Protein AF-A0A561DTG9-F1 (afdb_monomer)

Mean predicted aligned error: 8.35 Å

Solvent-accessible surface area (backbone atoms only — not comparable to full-atom values): 8665 Å² total; per-residue (Å²): 144,67,60,78,79,42,73,66,41,47,53,52,50,52,53,52,51,50,53,49,50,52,52,51,52,49,53,50,46,43,61,71,62,47,48,56,56,49,50,55,50,51,52,49,54,52,51,53,53,51,50,54,51,48,52,55,50,51,53,53,49,51,54,52,50,53,49,52,53,50,49,66,67,46,54,83,77,45,56,65,70,52,45,71,69,46,47,59,68,69,58,36,61,95,69,44,72,90,55,54,58,47,64,50,80,53,60,62,43,73,64,43,79,92,38,64,57,62,56,49,36,35,32,46,47,99,84,65,49,78,41,80,56,61,61,68,53,38,87,90,38,72,68,77,85,75,70,129

Secondary structure (DSSP, 8-state):
--GGGSHHHHHHHHHHHHHHHHHHHHHHHIIIIIHHHHHHHHHHHHHHHHHHHHHHHHHHHHHHHHHHHHHHHHGGGS-HHHHHHHHHHHHHGGG-TT--EEEE-PPTTTSSTT-S---EEEEE-TTS-EEEE-GGGSTTS--GGG--

pLDDT: mean 91.48, std 8.89, range [52.16, 98.06]

Nearest PDB structures (foldseek):
  8tdi-assembly4_D  TM=4.539E-01  e=8.974E+00  Collinsella tanakaei

Sequence (148 aa):
MSALRSIQGRYTLFLVLFVLVLMVLTVVGIGQLVAPTLRHTEEQVVLNRIDEVAEDIEDELNKVQAQQRNITQTIPLLESDAIDKVLPGLVDQYGELKVFGGGIWPLPNQRTPGRNKHSTFWHRDGSGKLVVNTFWNSDPAPNYYDQS

Foldseek 3Di:
DPLVVDPVSVVVVVVVVVVVVVVVCVVCCCVPPVVVVVVVVVVVVVVVVVVVVVVVVVVVVVVVVVLVVCCVVCVLVDQLVVCLVCQLVSQCSVLPLVRQWDKDFDAQCSRPHPAGGDMWIWGQDPVSDTDTDCPRRDPPHDRPVVDD

Radius of gyration: 35.39 Å; Cα contacts (8 Å, |Δi|>4): 105; chains: 1; bounding box: 77×30×97 Å

Structure (mmCIF, N/CA/C/O backbone):
data_AF-A0A561DTG9-F1
#
_entry.id   AF-A0A561DTG9-F1
#
loop_
_atom_site.group_PDB
_atom_site.id
_atom_site.type_symbol
_atom_site.label_atom_id
_atom_site.label_alt_id
_atom_site.label_comp_id
_atom_site.label_asym_id
_atom_site.label_entity_id
_atom_site.label_seq_id
_atom_site.pdbx_PDB_ins_code
_atom_site.Cartn_x
_atom_site.Cartn_y
_atom_site.Cartn_z
_atom_site.occupancy
_atom_site.B_iso_or_equiv
_atom_site.auth_seq_id
_atom_site.auth_comp_id
_atom_site.auth_asym_id
_atom_site.auth_atom_id
_atom_site.pdbx_PDB_model_num
ATOM 1 N N . MET A 1 1 ? 55.652 11.541 -54.837 1.00 52.25 1 MET A N 1
ATOM 2 C CA . MET A 1 1 ? 54.835 12.023 -55.977 1.00 52.25 1 MET A CA 1
ATOM 3 C C . MET A 1 1 ? 55.197 11.236 -57.241 1.00 52.25 1 MET A C 1
ATOM 5 O O . MET A 1 1 ? 56.142 11.600 -57.918 1.00 52.25 1 MET A O 1
ATOM 9 N N . SER A 1 2 ? 54.520 10.120 -57.536 1.00 57.34 2 SER A N 1
ATOM 10 C CA . SER A 1 2 ? 54.719 9.367 -58.802 1.00 57.34 2 SER A CA 1
ATOM 11 C C . SER A 1 2 ? 53.498 8.511 -59.187 1.00 57.34 2 SER A C 1
ATOM 13 O O . SER A 1 2 ? 53.216 8.318 -60.364 1.00 57.34 2 SER A O 1
ATOM 15 N N . ALA A 1 3 ? 52.671 8.107 -58.214 1.00 54.59 3 ALA A N 1
ATOM 16 C CA . ALA A 1 3 ? 51.473 7.294 -58.456 1.00 54.59 3 ALA A CA 1
ATOM 17 C C . ALA A 1 3 ? 50.360 7.978 -59.291 1.00 54.59 3 ALA A C 1
ATOM 19 O O . ALA A 1 3 ? 49.519 7.292 -59.853 1.00 54.59 3 ALA A O 1
ATOM 20 N N . LEU A 1 4 ? 50.355 9.311 -59.432 1.00 55.44 4 LEU A N 1
ATOM 21 C CA . LEU A 1 4 ? 49.305 10.067 -60.149 1.00 55.44 4 LEU A CA 1
ATOM 22 C C . LEU A 1 4 ? 49.466 10.092 -61.685 1.00 55.44 4 LEU A C 1
ATOM 24 O O . LEU A 1 4 ? 48.585 10.589 -62.398 1.00 55.44 4 LEU A O 1
ATOM 28 N N . ARG A 1 5 ? 50.592 9.587 -62.209 1.00 62.03 5 ARG A N 1
ATOM 29 C CA . ARG A 1 5 ? 50.865 9.549 -63.655 1.00 62.03 5 ARG A CA 1
ATOM 30 C C . ARG A 1 5 ? 50.321 8.295 -64.345 1.00 62.03 5 ARG A C 1
ATOM 32 O O . ARG A 1 5 ? 50.094 8.355 -65.548 1.00 62.03 5 ARG A O 1
ATOM 39 N N . SER A 1 6 ? 50.068 7.201 -63.618 1.00 76.50 6 SER A N 1
ATOM 40 C CA . SER A 1 6 ? 49.481 5.985 -64.197 1.00 76.50 6 SER A CA 1
ATOM 41 C C . SER A 1 6 ? 47.952 6.012 -64.131 1.00 76.50 6 SER A C 1
ATOM 43 O O . SER A 1 6 ? 47.354 6.531 -63.186 1.00 76.50 6 SER A O 1
ATOM 45 N N . ILE A 1 7 ? 47.306 5.425 -65.140 1.00 76.06 7 ILE A N 1
ATOM 46 C CA . ILE A 1 7 ? 45.847 5.251 -65.193 1.00 76.06 7 ILE A CA 1
ATOM 47 C C . ILE A 1 7 ? 45.348 4.482 -63.957 1.00 76.06 7 ILE A C 1
ATOM 49 O O . ILE A 1 7 ? 44.342 4.860 -63.361 1.00 76.06 7 ILE A O 1
ATOM 53 N N . GLN A 1 8 ? 46.105 3.473 -63.514 1.00 77.94 8 GLN A N 1
ATOM 54 C CA . GLN A 1 8 ? 45.809 2.687 -62.316 1.00 77.94 8 GLN A CA 1
ATOM 55 C C . GLN A 1 8 ? 45.742 3.558 -61.050 1.00 77.94 8 GLN A C 1
ATOM 57 O O . GLN A 1 8 ? 44.783 3.451 -60.295 1.00 77.94 8 GLN A O 1
ATOM 62 N N . GLY A 1 9 ? 46.699 4.470 -60.838 1.00 82.31 9 GLY A N 1
ATOM 63 C CA . GLY A 1 9 ? 46.702 5.329 -59.649 1.00 82.31 9 GLY A CA 1
ATOM 64 C C . GLY A 1 9 ? 45.556 6.343 -59.612 1.00 82.31 9 GLY A C 1
ATOM 65 O O . GLY A 1 9 ? 45.055 6.661 -58.534 1.00 82.31 9 GLY A O 1
ATOM 66 N N . ARG A 1 10 ? 45.084 6.807 -60.777 1.00 81.44 10 ARG A N 1
ATOM 67 C CA . ARG A 1 10 ? 43.904 7.684 -60.874 1.00 81.44 10 ARG A CA 1
ATOM 68 C C . ARG A 1 10 ? 42.623 6.941 -60.501 1.00 81.44 10 ARG A C 1
ATOM 70 O O . ARG A 1 10 ? 41.853 7.456 -59.697 1.00 81.44 10 ARG A O 1
ATOM 77 N N . TYR A 1 11 ? 42.419 5.731 -61.025 1.00 87.44 11 TYR A N 1
ATOM 78 C CA . TYR A 1 11 ? 41.251 4.916 -60.676 1.00 87.44 11 TYR A CA 1
ATOM 79 C C . TYR A 1 11 ? 41.237 4.520 -59.197 1.00 87.44 11 TYR A C 1
ATOM 81 O O . TYR A 1 11 ? 40.195 4.638 -58.557 1.00 87.44 11 TYR A O 1
ATOM 89 N N . THR A 1 12 ? 42.382 4.135 -58.622 1.00 87.94 12 THR A N 1
ATOM 90 C CA . THR A 1 12 ? 42.472 3.839 -57.183 1.00 87.94 12 THR A CA 1
ATOM 91 C C . THR A 1 12 ? 42.144 5.066 -56.333 1.00 87.94 12 THR A C 1
ATOM 93 O O . THR A 1 12 ? 41.423 4.947 -55.347 1.00 87.94 12 THR A 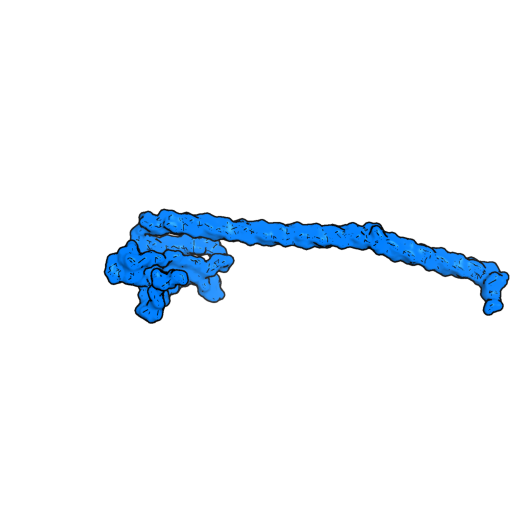O 1
ATOM 96 N N . LEU A 1 13 ? 42.613 6.258 -56.722 1.00 88.88 13 LEU A N 1
ATOM 97 C CA . LEU A 1 13 ? 42.286 7.498 -56.015 1.00 88.88 13 LEU A CA 1
ATOM 98 C C . LEU A 1 13 ? 40.784 7.811 -56.066 1.00 88.88 13 LEU A C 1
ATOM 100 O O . LEU A 1 13 ? 40.201 8.133 -55.034 1.00 88.88 13 LEU A O 1
ATOM 104 N N . PHE A 1 14 ? 40.154 7.692 -57.239 1.00 91.38 14 PHE A N 1
ATOM 105 C CA . PHE A 1 14 ? 38.709 7.892 -57.380 1.00 91.38 14 PHE A CA 1
ATOM 106 C C . PHE A 1 14 ? 37.907 6.888 -56.557 1.00 91.38 14 PHE A C 1
ATOM 108 O O . PHE A 1 14 ? 36.953 7.284 -55.895 1.00 91.38 14 PHE A O 1
ATOM 115 N N . LEU A 1 15 ? 38.310 5.615 -56.554 1.00 92.19 15 LEU A N 1
ATOM 116 C CA . LEU A 1 15 ? 37.668 4.580 -55.749 1.00 92.19 15 LEU A CA 1
ATOM 117 C C . LEU A 1 15 ? 37.745 4.916 -54.254 1.00 92.19 15 LEU A C 1
ATOM 119 O O . LEU A 1 15 ? 36.729 4.888 -53.568 1.00 92.19 15 LEU A O 1
ATOM 123 N N . VAL A 1 16 ? 38.931 5.278 -53.757 1.00 94.00 16 VAL A N 1
ATOM 124 C CA . VAL A 1 16 ? 39.125 5.652 -52.347 1.00 94.00 16 VAL A CA 1
ATOM 125 C C . VAL A 1 16 ? 38.295 6.884 -51.990 1.00 94.00 16 VAL A C 1
ATOM 127 O O . VAL A 1 16 ? 37.633 6.895 -50.956 1.00 94.00 16 VAL A O 1
ATOM 130 N N . LEU A 1 17 ? 38.280 7.902 -52.853 1.00 94.75 17 LEU A N 1
ATOM 131 C CA . LEU A 1 17 ? 37.494 9.114 -52.630 1.00 94.75 17 LEU A CA 1
ATOM 132 C C . LEU A 1 17 ? 35.990 8.819 -52.627 1.00 94.75 17 LEU A C 1
ATOM 134 O O . LEU A 1 17 ? 35.272 9.309 -51.763 1.00 94.75 17 LEU A O 1
ATOM 138 N N . PHE A 1 18 ? 35.519 7.985 -53.550 1.00 95.38 18 PHE A N 1
ATOM 139 C CA . PHE A 1 18 ? 34.124 7.563 -53.607 1.00 95.38 18 PHE A CA 1
ATOM 140 C C . PHE A 1 18 ? 33.706 6.805 -52.341 1.00 95.38 18 PHE A C 1
ATOM 142 O O . PHE A 1 18 ? 32.678 7.125 -51.746 1.00 95.38 18 PHE A O 1
ATOM 149 N N . VAL A 1 19 ? 34.530 5.859 -51.879 1.00 95.50 19 VAL A N 1
ATOM 150 C CA . VAL A 1 19 ? 34.287 5.126 -50.626 1.00 95.50 19 VAL A CA 1
ATOM 151 C C . VAL A 1 19 ? 34.267 6.076 -49.426 1.00 95.50 19 VAL A C 1
ATOM 153 O O . VAL A 1 19 ? 33.378 5.967 -48.585 1.00 95.50 19 VAL A O 1
ATOM 156 N N . LEU A 1 20 ? 35.187 7.044 -49.360 1.00 96.19 20 LEU A N 1
ATOM 157 C CA . LEU A 1 20 ? 35.199 8.056 -48.299 1.00 96.19 20 LEU A CA 1
ATOM 158 C C . LEU A 1 20 ? 33.935 8.921 -48.313 1.00 96.19 20 LEU A C 1
ATOM 160 O O . LEU A 1 20 ? 33.353 9.165 -47.259 1.00 96.19 20 LEU A O 1
ATOM 164 N N . VAL A 1 21 ? 33.477 9.350 -49.490 1.00 96.25 21 VAL A N 1
ATOM 165 C CA . VAL A 1 21 ? 32.236 10.125 -49.625 1.00 96.25 21 VAL A CA 1
ATOM 166 C C . VAL A 1 21 ? 31.034 9.307 -49.154 1.00 96.25 21 VAL A C 1
ATOM 168 O O . VAL A 1 21 ? 30.238 9.810 -48.364 1.00 96.25 21 VAL A O 1
ATOM 171 N N . LEU A 1 22 ? 30.920 8.039 -49.561 1.00 95.81 22 LEU A N 1
ATOM 172 C CA . LEU A 1 22 ? 29.850 7.157 -49.084 1.00 95.81 22 LEU A CA 1
ATOM 173 C C . LEU A 1 22 ? 29.895 6.954 -47.565 1.00 95.81 22 LEU A C 1
ATOM 175 O O . LEU A 1 22 ? 28.849 6.965 -46.913 1.00 95.81 22 LEU A O 1
ATOM 179 N N . MET A 1 23 ? 31.090 6.811 -46.990 1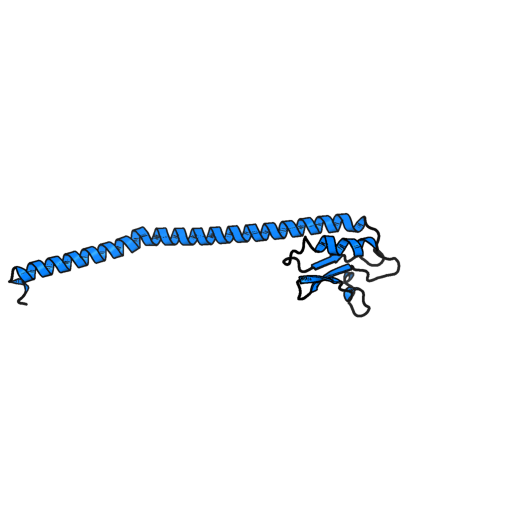.00 94.94 23 MET A N 1
ATOM 180 C CA . MET A 1 23 ? 31.269 6.682 -45.544 1.00 94.94 23 MET A CA 1
ATOM 181 C C . MET A 1 23 ? 30.762 7.929 -44.810 1.00 94.94 23 MET A C 1
ATOM 183 O O . MET A 1 23 ? 29.979 7.811 -43.869 1.00 94.94 23 MET A O 1
ATOM 187 N N . VAL A 1 24 ? 31.140 9.123 -45.277 1.00 95.69 24 VAL A N 1
ATOM 188 C CA . VAL A 1 24 ? 30.684 10.398 -44.700 1.00 95.69 24 VAL A CA 1
ATOM 189 C C . VAL A 1 24 ? 29.169 10.545 -44.824 1.00 95.69 24 VAL A C 1
ATOM 191 O O . VAL A 1 24 ? 28.510 10.861 -43.835 1.00 95.69 24 VAL A O 1
ATOM 194 N N . LEU A 1 25 ? 28.601 10.267 -46.001 1.00 94.81 25 LEU A N 1
ATOM 195 C CA . LEU A 1 25 ? 27.153 10.338 -46.220 1.00 94.81 25 LEU A CA 1
ATOM 196 C C . LEU A 1 25 ? 26.387 9.377 -45.306 1.00 94.81 25 LEU A C 1
ATOM 198 O O . LEU A 1 25 ? 25.339 9.745 -44.784 1.00 94.81 25 LEU A O 1
ATOM 202 N N . THR A 1 26 ? 26.926 8.183 -45.059 1.00 93.38 26 THR A N 1
ATOM 203 C CA . THR A 1 26 ? 26.314 7.205 -44.148 1.00 93.38 26 THR A CA 1
ATOM 204 C C . THR A 1 26 ? 26.321 7.708 -42.706 1.00 93.38 26 THR A C 1
ATOM 206 O O . THR A 1 26 ? 25.286 7.684 -42.044 1.00 93.38 26 THR A O 1
ATOM 209 N N . VAL A 1 27 ? 27.460 8.215 -42.220 1.00 92.06 27 VAL A N 1
ATOM 210 C CA . VAL A 1 27 ? 27.575 8.742 -40.849 1.00 92.06 27 VAL A CA 1
ATOM 211 C C . VAL A 1 27 ? 26.653 9.946 -40.642 1.00 92.06 27 VAL A C 1
ATOM 213 O O . VAL A 1 27 ? 25.945 10.010 -39.637 1.00 92.06 27 VAL A O 1
ATOM 216 N N . VAL A 1 28 ? 26.611 10.873 -41.604 1.00 92.31 28 VAL A N 1
ATOM 217 C CA . VAL A 1 28 ? 25.724 12.047 -41.546 1.00 92.31 28 VAL A CA 1
ATOM 218 C C . VAL A 1 28 ? 24.256 11.628 -41.626 1.00 92.31 28 VAL A C 1
ATOM 220 O O . VAL A 1 28 ? 23.449 12.113 -40.836 1.00 92.31 28 VAL A O 1
ATOM 223 N N . GLY A 1 29 ? 23.913 10.695 -42.517 1.00 90.88 29 GLY A N 1
ATOM 224 C CA . GLY A 1 29 ? 22.557 10.165 -42.650 1.00 90.88 29 GLY A CA 1
ATOM 225 C C . GLY A 1 29 ? 22.057 9.512 -41.361 1.00 90.88 29 GLY A C 1
ATOM 226 O O . GLY A 1 29 ? 20.962 9.827 -40.901 1.00 90.88 29 GLY A O 1
ATOM 227 N N . ILE A 1 30 ? 22.880 8.677 -40.716 1.00 89.06 30 ILE A N 1
ATOM 228 C CA . ILE A 1 30 ? 22.547 8.088 -39.410 1.00 89.06 30 ILE A CA 1
ATOM 229 C C . ILE A 1 30 ? 22.386 9.187 -38.354 1.00 89.06 30 ILE A C 1
ATOM 231 O O . ILE A 1 30 ? 21.387 9.204 -37.637 1.00 89.06 30 ILE A O 1
ATOM 235 N N . GLY A 1 31 ? 23.341 10.117 -38.268 1.00 86.56 31 GLY A N 1
ATOM 236 C CA . GLY A 1 31 ? 23.356 11.152 -37.234 1.00 86.56 31 GLY A CA 1
ATOM 237 C C . GLY A 1 31 ? 22.208 12.158 -37.328 1.00 86.56 31 GLY A C 1
ATOM 238 O O . GLY A 1 31 ? 21.716 12.601 -36.294 1.00 86.56 31 GLY A O 1
ATOM 239 N N . GLN A 1 32 ? 21.773 12.517 -38.540 1.00 86.12 32 GLN A N 1
ATOM 240 C CA . GLN A 1 32 ? 20.757 13.556 -38.741 1.00 86.12 32 GLN A CA 1
ATOM 241 C C . GLN A 1 32 ? 19.346 13.025 -38.989 1.00 86.12 32 GLN A C 1
ATOM 243 O O . GLN A 1 32 ? 18.395 13.736 -38.685 1.00 86.12 32 GLN A O 1
ATOM 248 N N . LEU A 1 33 ? 19.188 11.813 -39.530 1.00 82.00 33 LEU A N 1
ATOM 249 C CA . LEU A 1 33 ? 17.863 11.283 -39.874 1.00 82.00 33 LEU A CA 1
ATOM 250 C C . LEU A 1 33 ? 17.410 10.185 -38.914 1.00 82.00 33 LEU A C 1
ATOM 252 O O . LEU A 1 33 ? 16.253 10.169 -38.516 1.00 82.00 33 LEU A O 1
ATOM 256 N N . VAL A 1 34 ? 18.308 9.274 -38.529 1.00 84.25 34 VAL A N 1
ATOM 257 C CA . VAL A 1 34 ? 17.936 8.074 -37.759 1.00 84.25 34 VAL A CA 1
ATOM 258 C C . VAL A 1 34 ? 18.062 8.307 -36.252 1.00 84.25 34 VAL A C 1
ATOM 260 O O . VAL A 1 34 ? 17.135 8.029 -35.495 1.00 84.25 34 VAL A O 1
ATOM 263 N N . ALA A 1 35 ? 19.194 8.860 -35.809 1.00 82.31 35 ALA A N 1
ATOM 264 C CA . ALA A 1 35 ? 19.471 9.116 -34.400 1.00 82.31 35 ALA A CA 1
ATOM 265 C C . ALA A 1 35 ? 18.429 10.007 -33.686 1.00 82.31 35 ALA A C 1
ATOM 267 O O . ALA A 1 35 ? 18.058 9.654 -32.566 1.00 82.31 35 ALA A O 1
ATOM 268 N N . PRO A 1 36 ? 17.927 11.124 -34.258 1.00 81.75 36 PRO A N 1
ATOM 269 C CA . PRO A 1 36 ? 16.932 11.941 -33.559 1.00 81.75 36 PRO A CA 1
ATOM 270 C C . PRO A 1 36 ? 15.588 11.222 -33.393 1.00 81.75 36 PRO A C 1
ATOM 272 O O . PRO A 1 36 ? 14.998 11.284 -32.318 1.00 81.75 36 PRO A O 1
ATOM 275 N N . THR A 1 37 ? 15.123 10.486 -34.408 1.00 78.62 37 THR A N 1
ATOM 276 C CA . THR A 1 37 ? 13.874 9.712 -34.320 1.00 78.62 37 THR A CA 1
ATOM 277 C C . THR A 1 37 ? 13.971 8.606 -33.274 1.00 78.62 37 THR A C 1
ATOM 279 O O . THR A 1 37 ? 13.027 8.406 -32.510 1.00 78.62 37 THR A O 1
ATOM 282 N N . LEU A 1 38 ? 15.118 7.924 -33.198 1.00 82.69 38 LEU A N 1
ATOM 283 C CA . LEU A 1 38 ? 15.357 6.906 -32.175 1.00 82.69 38 LEU A CA 1
ATOM 284 C C . LEU A 1 38 ? 15.318 7.505 -30.768 1.00 82.69 38 LEU A C 1
ATOM 286 O O . LEU A 1 38 ? 14.597 6.981 -29.928 1.00 82.69 38 LEU A O 1
ATOM 290 N N . ARG A 1 39 ? 15.992 8.637 -30.527 1.00 80.81 39 ARG A N 1
ATOM 291 C CA . ARG A 1 39 ? 15.979 9.288 -29.205 1.00 80.81 39 ARG A CA 1
ATOM 292 C C . ARG A 1 39 ? 14.587 9.727 -28.766 1.00 80.81 39 ARG A C 1
ATOM 294 O O . ARG A 1 39 ? 14.202 9.452 -27.639 1.00 80.81 39 ARG A O 1
ATOM 301 N N . HIS A 1 40 ? 13.809 10.341 -29.656 1.00 80.50 40 HIS A N 1
ATOM 302 C CA . HIS A 1 40 ? 12.432 10.717 -29.327 1.00 80.50 40 HIS A CA 1
ATOM 303 C C . HIS A 1 40 ? 11.542 9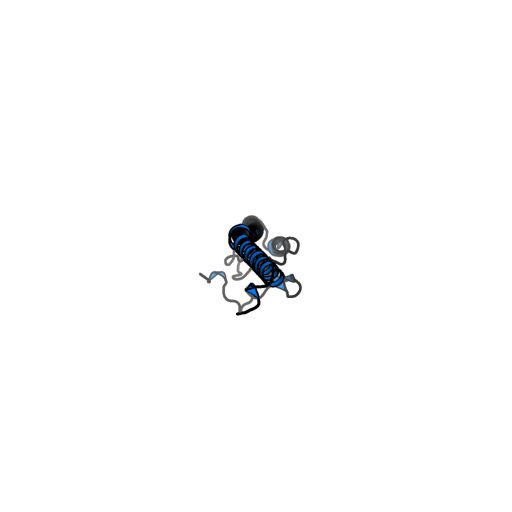.504 -29.051 1.00 80.50 40 HIS A C 1
ATOM 305 O O . HIS A 1 40 ? 10.700 9.548 -28.159 1.00 80.50 40 HIS A O 1
ATOM 311 N N . THR A 1 41 ? 11.741 8.411 -29.789 1.00 84.00 41 THR A N 1
ATOM 312 C CA . THR A 1 41 ? 11.006 7.165 -29.541 1.00 84.00 41 THR A CA 1
ATOM 313 C C . THR A 1 41 ? 11.395 6.570 -28.187 1.00 84.00 41 THR A C 1
ATOM 315 O O . THR A 1 41 ? 10.522 6.156 -27.432 1.00 84.00 41 THR A O 1
ATOM 318 N N . GLU A 1 42 ? 12.686 6.561 -27.844 1.00 83.31 42 GLU A N 1
ATOM 319 C CA . GLU A 1 42 ? 13.179 6.102 -26.540 1.00 83.31 42 GLU A CA 1
ATOM 320 C C . GLU A 1 42 ? 12.610 6.938 -25.385 1.00 83.31 42 GLU A C 1
ATOM 322 O O . GLU A 1 42 ? 12.103 6.368 -24.421 1.00 83.31 42 GLU A O 1
ATOM 327 N N . GLU A 1 43 ? 12.621 8.269 -25.498 1.00 89.31 43 GLU A N 1
ATOM 328 C CA . GLU A 1 43 ? 12.022 9.178 -24.509 1.00 89.31 43 GLU A CA 1
ATOM 329 C C . GLU A 1 43 ? 10.530 8.891 -24.308 1.00 89.31 43 GLU A C 1
ATOM 331 O O . GLU A 1 43 ? 10.079 8.737 -23.175 1.00 89.31 43 GLU A O 1
ATOM 336 N N . GLN A 1 44 ? 9.766 8.757 -25.396 1.00 90.75 44 GLN A N 1
ATOM 337 C CA . GLN A 1 44 ? 8.337 8.442 -25.323 1.00 90.75 44 GLN A CA 1
ATOM 338 C C . GLN A 1 44 ? 8.075 7.076 -24.690 1.00 90.75 44 GLN A C 1
ATOM 340 O O . GLN A 1 44 ? 7.168 6.944 -23.875 1.00 90.75 44 GLN A O 1
ATOM 345 N N . VAL A 1 45 ? 8.873 6.060 -25.022 1.00 93.12 45 VAL A N 1
ATOM 346 C CA . VAL A 1 45 ? 8.752 4.733 -24.404 1.00 93.12 45 VAL A CA 1
ATOM 347 C C . VAL A 1 45 ? 9.016 4.806 -22.901 1.00 93.12 45 VAL A C 1
ATOM 349 O O . VAL A 1 45 ? 8.320 4.142 -22.136 1.00 93.12 45 VAL A O 1
ATOM 352 N N . VAL A 1 46 ? 9.996 5.600 -22.465 1.00 93.19 46 VAL A N 1
ATOM 353 C CA . VAL A 1 46 ? 10.268 5.800 -21.035 1.00 93.19 46 VAL A CA 1
ATOM 354 C C . VAL A 1 46 ? 9.106 6.517 -20.351 1.00 93.19 46 VAL A C 1
ATOM 356 O O . VAL A 1 46 ? 8.668 6.055 -19.302 1.00 93.19 46 VAL A O 1
ATOM 359 N N . LEU A 1 47 ? 8.580 7.593 -20.942 1.00 94.19 47 LEU A N 1
ATOM 360 C CA . LEU A 1 47 ? 7.439 8.327 -20.384 1.00 94.19 47 LEU A CA 1
ATOM 361 C C . LEU A 1 47 ? 6.195 7.441 -20.271 1.00 94.19 47 LEU A C 1
ATOM 363 O O . LEU A 1 47 ? 5.620 7.347 -19.194 1.00 94.19 47 LEU A O 1
ATOM 367 N N . ASN A 1 48 ? 5.859 6.693 -21.322 1.00 94.69 48 ASN A N 1
ATOM 368 C CA . ASN A 1 48 ? 4.718 5.778 -21.299 1.00 94.69 48 ASN A CA 1
ATOM 369 C C . ASN A 1 48 ? 4.861 4.699 -20.213 1.00 94.69 48 ASN A C 1
ATOM 371 O O . ASN A 1 48 ? 3.881 4.341 -19.572 1.00 94.69 48 ASN A O 1
ATOM 375 N N . ARG A 1 49 ? 6.079 4.186 -19.980 1.00 94.00 49 ARG A N 1
ATOM 376 C CA . ARG A 1 49 ? 6.334 3.233 -18.885 1.00 94.00 49 ARG A CA 1
ATOM 377 C C . ARG A 1 49 ? 6.176 3.870 -17.507 1.00 94.00 49 ARG A C 1
ATOM 379 O O . ARG A 1 49 ? 5.785 3.182 -16.574 1.00 94.00 49 ARG A O 1
ATOM 386 N N . ILE A 1 50 ? 6.534 5.145 -17.357 1.00 95.44 50 ILE A N 1
ATOM 387 C CA . ILE A 1 50 ? 6.321 5.875 -16.102 1.00 95.44 50 ILE A CA 1
ATOM 388 C C . ILE A 1 50 ? 4.822 6.036 -15.851 1.00 95.44 50 ILE A C 1
ATOM 390 O O . ILE A 1 50 ? 4.383 5.780 -14.733 1.00 95.44 50 ILE A O 1
ATOM 394 N N . ASP A 1 51 ? 4.059 6.402 -16.879 1.00 96.06 51 ASP A N 1
ATOM 395 C CA . ASP A 1 51 ? 2.608 6.567 -16.777 1.00 96.06 51 ASP A CA 1
ATOM 396 C C . ASP A 1 51 ? 1.915 5.240 -16.428 1.00 96.06 51 ASP A C 1
ATOM 398 O O . ASP A 1 51 ? 1.095 5.210 -15.518 1.00 96.06 51 ASP A O 1
ATOM 402 N N . GLU A 1 52 ? 2.316 4.131 -17.058 1.00 96.75 52 GLU A N 1
ATOM 403 C CA . GLU A 1 52 ? 1.816 2.781 -16.743 1.00 96.75 52 GLU A CA 1
ATOM 404 C C . GLU A 1 52 ? 2.075 2.404 -15.274 1.00 96.75 52 GLU A C 1
ATOM 406 O O . GLU A 1 52 ? 1.177 1.956 -14.565 1.00 96.75 52 GLU A O 1
ATOM 411 N N . VAL A 1 53 ? 3.290 2.647 -14.770 1.00 96.06 53 VAL A N 1
ATOM 412 C CA . VAL A 1 53 ? 3.624 2.379 -13.361 1.00 96.06 53 VAL A CA 1
ATOM 413 C C . VAL A 1 53 ? 2.845 3.292 -12.411 1.00 96.06 53 VAL A C 1
ATOM 415 O O . VAL A 1 53 ? 2.476 2.866 -11.316 1.00 96.06 53 VAL A O 1
ATOM 418 N N . ALA A 1 54 ? 2.616 4.550 -12.790 1.00 96.69 54 ALA A N 1
ATOM 419 C CA . ALA A 1 54 ? 1.828 5.476 -11.988 1.00 96.69 54 ALA A CA 1
ATOM 420 C C . ALA A 1 54 ? 0.364 5.024 -11.898 1.00 96.69 54 ALA A C 1
ATOM 422 O O . ALA A 1 54 ? -0.180 4.986 -10.795 1.00 96.69 54 ALA A O 1
ATOM 423 N N . GLU A 1 55 ? -0.231 4.618 -13.022 1.00 98.06 55 GLU A N 1
ATOM 424 C CA . GLU A 1 55 ? -1.592 4.076 -13.087 1.00 98.06 55 GLU A CA 1
ATOM 425 C C . GLU A 1 55 ? -1.731 2.823 -12.211 1.00 98.06 55 GLU A C 1
ATOM 427 O O . GLU A 1 55 ? -2.627 2.756 -11.368 1.00 98.06 55 GLU A O 1
ATOM 432 N N . ASP A 1 56 ? -0.778 1.890 -12.296 1.00 96.75 56 ASP A N 1
ATOM 433 C CA . ASP A 1 56 ? -0.748 0.696 -11.444 1.00 96.75 56 ASP A CA 1
ATOM 434 C C . ASP A 1 56 ? -0.704 1.051 -9.946 1.00 96.75 56 ASP A C 1
ATOM 436 O O . ASP A 1 56 ? -1.413 0.457 -9.128 1.00 96.75 56 ASP A O 1
ATOM 440 N N . ILE A 1 57 ? 0.126 2.025 -9.553 1.00 96.38 57 ILE A N 1
ATOM 441 C CA . ILE A 1 57 ? 0.219 2.473 -8.155 1.00 96.38 57 ILE A CA 1
ATOM 442 C C . ILE A 1 57 ? -1.094 3.119 -7.704 1.00 96.38 57 ILE A C 1
ATOM 444 O O . ILE A 1 57 ? -1.566 2.832 -6.599 1.00 96.38 57 ILE A O 1
ATOM 448 N N . GLU A 1 58 ? -1.682 3.988 -8.525 1.00 97.62 58 GLU A N 1
ATOM 449 C CA . GLU A 1 58 ? -2.954 4.645 -8.218 1.00 97.62 58 GLU A CA 1
ATOM 450 C C . GLU A 1 58 ? -4.081 3.627 -8.042 1.00 97.62 58 GLU A C 1
ATOM 452 O O . GLU A 1 58 ? -4.840 3.712 -7.072 1.00 97.62 58 GLU A O 1
ATOM 457 N N . ASP A 1 59 ? -4.151 2.616 -8.903 1.00 96.56 59 ASP A N 1
ATOM 458 C CA . ASP A 1 59 ? -5.133 1.540 -8.804 1.00 96.56 59 ASP A CA 1
ATOM 459 C C . ASP A 1 59 ? -4.987 0.732 -7.513 1.00 96.56 59 ASP A C 1
ATOM 461 O O . ASP A 1 59 ? -5.979 0.442 -6.833 1.00 96.56 59 ASP A O 1
ATOM 465 N N . GLU A 1 60 ? -3.760 0.395 -7.120 1.00 95.12 60 GLU A N 1
ATOM 466 C CA . GLU A 1 60 ? -3.500 -0.282 -5.848 1.00 95.12 60 GLU A CA 1
ATOM 467 C C . GLU A 1 60 ? -3.888 0.583 -4.641 1.00 95.12 60 GLU A C 1
ATOM 469 O O . GLU A 1 60 ? -4.539 0.102 -3.705 1.00 95.12 60 GLU A O 1
ATOM 474 N N . LEU A 1 61 ? -3.576 1.880 -4.674 1.00 96.06 61 LEU A N 1
ATOM 475 C CA . LEU A 1 61 ? -3.980 2.821 -3.627 1.00 96.06 61 LEU A CA 1
ATOM 476 C C . LEU A 1 61 ? -5.502 2.979 -3.555 1.00 96.06 61 LEU A C 1
ATOM 478 O O . LEU A 1 61 ? -6.062 3.006 -2.455 1.00 96.06 61 LEU A O 1
ATOM 482 N N . ASN A 1 62 ? -6.186 3.026 -4.697 1.00 96.81 62 ASN A N 1
ATOM 483 C CA . ASN A 1 62 ? -7.642 3.120 -4.773 1.00 96.81 62 ASN A CA 1
ATOM 484 C C . ASN A 1 62 ? -8.319 1.885 -4.160 1.00 96.81 62 ASN A C 1
ATOM 486 O O . ASN A 1 62 ? -9.279 2.029 -3.391 1.00 96.81 62 ASN A O 1
ATOM 490 N N . LYS A 1 63 ? -7.795 0.678 -4.416 1.00 94.12 63 LYS A N 1
ATOM 491 C CA . LYS A 1 63 ? -8.274 -0.568 -3.785 1.00 94.12 63 LYS A CA 1
ATOM 492 C C . LYS A 1 63 ? -8.131 -0.512 -2.262 1.00 94.12 63 LYS A C 1
ATOM 494 O O . LYS A 1 63 ? -9.102 -0.765 -1.542 1.00 94.12 63 LYS A O 1
ATOM 499 N N . VAL A 1 64 ? -6.957 -0.115 -1.761 1.00 94.81 64 VAL A N 1
ATOM 500 C CA . VAL A 1 64 ? -6.710 0.046 -0.317 1.00 94.81 64 VAL A CA 1
ATOM 501 C C . VAL A 1 64 ? -7.630 1.114 0.281 1.00 94.81 64 VAL A C 1
ATOM 503 O O . VAL A 1 64 ? -8.244 0.886 1.323 1.00 94.81 64 VAL A O 1
ATOM 506 N N . GLN A 1 65 ? -7.809 2.258 -0.380 1.00 95.81 65 GLN A N 1
ATOM 507 C CA . GLN A 1 65 ? -8.688 3.323 0.105 1.00 95.81 65 GLN A CA 1
ATOM 508 C C . GLN A 1 65 ? -10.151 2.866 0.193 1.00 95.81 65 GLN A C 1
ATOM 510 O O . GLN A 1 65 ? -10.822 3.137 1.194 1.00 95.81 65 GLN A O 1
ATOM 515 N N . ALA A 1 66 ? -10.653 2.162 -0.823 1.00 95.75 66 ALA A N 1
ATOM 516 C CA . ALA A 1 66 ? -12.007 1.613 -0.824 1.00 95.75 66 ALA A CA 1
ATOM 517 C C . ALA A 1 66 ? -12.209 0.607 0.320 1.00 95.75 66 ALA A C 1
ATOM 519 O O . ALA A 1 66 ? -13.209 0.675 1.041 1.00 95.75 66 ALA A O 1
ATOM 520 N N . GLN A 1 67 ? -11.229 -0.270 0.547 1.00 94.56 67 GLN A N 1
ATOM 521 C CA . GLN A 1 67 ? -11.228 -1.190 1.681 1.00 94.56 67 GLN A CA 1
ATOM 522 C C . GLN A 1 67 ? -11.281 -0.434 3.019 1.00 94.56 67 GLN A C 1
ATOM 524 O O . GLN A 1 67 ? -12.130 -0.742 3.856 1.00 94.56 67 GLN A O 1
ATOM 529 N N . GLN A 1 68 ? -10.433 0.581 3.220 1.00 95.12 68 GLN A N 1
ATOM 530 C CA . GLN A 1 68 ? -10.415 1.373 4.457 1.00 95.12 68 GLN A CA 1
ATOM 531 C C . GLN A 1 68 ? -11.743 2.099 4.705 1.00 95.12 68 GLN A C 1
ATOM 533 O O . GLN A 1 68 ? -12.231 2.120 5.838 1.00 95.12 68 GLN A O 1
ATOM 538 N N . ARG A 1 69 ? -12.371 2.649 3.657 1.00 96.69 69 ARG A N 1
ATOM 539 C CA . ARG A 1 69 ? -13.713 3.250 3.754 1.00 96.69 69 ARG A CA 1
ATOM 540 C C . ARG A 1 69 ? -14.750 2.226 4.215 1.00 96.69 69 ARG A C 1
ATOM 542 O O . ARG A 1 69 ? -15.513 2.516 5.134 1.00 96.69 69 ARG A O 1
ATOM 549 N N . ASN A 1 70 ? -14.737 1.024 3.637 1.00 94.81 70 ASN A N 1
ATOM 550 C CA . ASN A 1 70 ? -15.654 -0.050 4.021 1.00 94.81 70 ASN A CA 1
ATOM 551 C C . ASN A 1 70 ? -15.436 -0.513 5.466 1.00 94.81 70 ASN A C 1
ATOM 553 O O . ASN A 1 70 ? -16.407 -0.638 6.212 1.00 94.81 70 ASN A O 1
ATOM 557 N N . ILE A 1 71 ? -14.182 -0.716 5.888 1.00 95.69 71 ILE A N 1
ATOM 558 C CA . ILE A 1 71 ? -13.842 -1.057 7.279 1.00 95.69 71 ILE A CA 1
ATOM 559 C C . ILE A 1 71 ? -14.356 0.039 8.220 1.00 95.69 71 ILE A C 1
ATOM 561 O O . ILE A 1 71 ? -15.081 -0.255 9.166 1.00 95.69 71 ILE A O 1
ATOM 565 N N . THR A 1 72 ? -14.056 1.306 7.929 1.00 95.62 72 THR A N 1
ATOM 566 C CA . THR A 1 72 ? -14.451 2.450 8.767 1.00 95.62 72 THR A CA 1
ATOM 567 C C . THR A 1 72 ? -15.968 2.558 8.939 1.00 95.62 72 THR A C 1
ATOM 569 O O . THR A 1 72 ? -16.435 2.868 10.030 1.00 95.62 72 THR A O 1
ATOM 572 N N . GLN A 1 73 ? -16.743 2.287 7.885 1.00 96.19 73 GLN A N 1
ATOM 573 C CA . GLN A 1 73 ? -18.209 2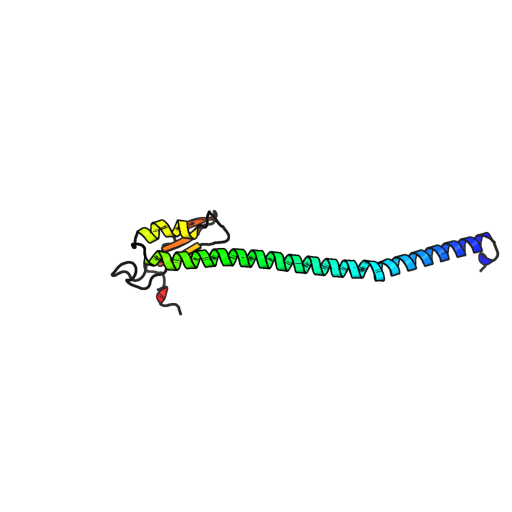.321 7.940 1.00 96.19 73 GLN A CA 1
ATOM 574 C C . GLN A 1 73 ? -18.818 1.084 8.610 1.00 96.19 73 GLN A C 1
ATOM 576 O O . GLN A 1 73 ? -19.836 1.191 9.286 1.00 96.19 73 GLN A O 1
ATOM 581 N N . THR A 1 74 ? -18.208 -0.090 8.437 1.00 95.19 74 THR A N 1
ATOM 582 C CA . THR A 1 74 ? -18.797 -1.358 8.894 1.00 95.19 74 THR A CA 1
ATOM 583 C C . THR A 1 74 ? -18.468 -1.660 10.351 1.00 95.19 74 THR A C 1
ATOM 585 O O . THR A 1 74 ? -19.323 -2.155 11.076 1.00 95.19 74 THR A O 1
ATOM 588 N N . ILE A 1 75 ? -17.246 -1.363 10.804 1.00 95.44 75 ILE A N 1
ATOM 589 C CA . ILE A 1 75 ? -16.779 -1.726 12.152 1.00 95.44 75 ILE A CA 1
ATOM 590 C C . ILE A 1 75 ? -17.675 -1.171 13.274 1.00 95.44 75 ILE A C 1
ATOM 592 O O . ILE A 1 75 ? -17.985 -1.942 14.180 1.00 95.44 75 ILE A O 1
ATOM 596 N N . PRO A 1 76 ? -18.149 0.092 13.236 1.00 93.88 76 PRO A N 1
ATOM 597 C CA . PRO A 1 76 ? -19.051 0.617 14.265 1.00 93.88 76 PRO A CA 1
ATOM 598 C C . PRO A 1 76 ? -20.411 -0.092 14.353 1.00 93.88 76 PRO A C 1
ATOM 600 O O . PRO A 1 76 ? -21.116 0.084 15.341 1.00 93.88 76 PRO A O 1
ATOM 603 N N . LEU A 1 77 ? -20.798 -0.860 13.326 1.00 95.56 77 LEU A N 1
ATOM 604 C CA . LEU A 1 77 ? -22.059 -1.610 13.282 1.00 95.56 77 LEU A CA 1
ATOM 605 C C . LEU A 1 77 ? -21.938 -3.014 13.892 1.00 95.56 77 LEU A C 1
ATOM 607 O O . LEU A 1 77 ? -22.934 -3.729 13.981 1.00 95.56 77 LEU A O 1
ATOM 611 N N . LEU A 1 78 ? -20.723 -3.438 14.247 1.00 95.56 78 LEU A N 1
ATOM 612 C CA . LEU A 1 78 ? -20.448 -4.768 14.769 1.00 95.56 78 LEU A CA 1
ATOM 613 C C . LEU A 1 78 ? -20.371 -4.760 16.294 1.00 95.56 78 LEU A C 1
ATOM 615 O O . LEU A 1 78 ? -19.843 -3.834 16.909 1.00 95.56 78 LEU A O 1
ATOM 619 N N . GLU A 1 79 ? -20.803 -5.868 16.890 1.00 95.44 79 GLU A N 1
ATOM 620 C CA . GLU A 1 79 ? -20.502 -6.167 18.285 1.00 95.44 79 GLU A CA 1
ATOM 621 C C . GLU A 1 79 ? -18.990 -6.329 18.502 1.00 95.44 79 GLU A C 1
ATOM 623 O O . GLU A 1 79 ? -18.233 -6.729 17.611 1.00 95.44 79 GLU A O 1
ATOM 628 N N . SER A 1 80 ? -18.547 -6.042 19.725 1.00 94.38 80 SER A N 1
ATOM 629 C CA . SER A 1 80 ? -17.126 -5.953 20.086 1.00 94.38 80 SER A CA 1
ATOM 630 C C . SER A 1 80 ? -16.302 -7.208 19.756 1.00 94.38 80 SER A C 1
ATOM 632 O O . SER A 1 80 ? -15.143 -7.098 19.340 1.00 94.38 80 SER A O 1
ATOM 634 N N . ASP A 1 81 ? -16.891 -8.398 19.914 1.00 94.69 81 ASP A N 1
ATOM 635 C CA . ASP A 1 81 ? -16.260 -9.690 19.619 1.00 94.69 81 ASP A CA 1
ATOM 636 C C . ASP A 1 81 ? -16.311 -10.044 18.122 1.00 94.69 81 ASP A C 1
ATOM 638 O O . ASP A 1 81 ? -15.431 -10.739 17.608 1.00 94.69 81 ASP A O 1
ATOM 642 N N . ALA A 1 82 ? -17.328 -9.562 17.401 1.00 96.88 82 ALA A N 1
ATOM 643 C CA . ALA A 1 82 ? -17.456 -9.751 15.961 1.00 96.88 82 ALA A CA 1
ATOM 644 C C . ALA A 1 82 ? -16.347 -9.013 15.199 1.00 96.88 82 ALA A C 1
ATOM 646 O O . ALA A 1 82 ? -15.861 -9.518 14.185 1.00 96.88 82 ALA A O 1
ATOM 647 N N . ILE A 1 83 ? -15.882 -7.879 15.727 1.00 96.69 83 ILE A N 1
ATOM 648 C CA . ILE A 1 83 ? -14.733 -7.140 15.192 1.00 96.69 83 ILE A CA 1
ATOM 649 C C . ILE A 1 83 ? -13.495 -8.044 15.076 1.00 96.69 83 ILE A C 1
ATOM 651 O O . ILE A 1 83 ? -12.872 -8.082 14.017 1.00 96.69 83 ILE A O 1
ATOM 655 N N . ASP A 1 84 ? -13.156 -8.815 16.116 1.00 95.75 84 ASP A N 1
ATOM 656 C CA . ASP A 1 84 ? -11.968 -9.687 16.101 1.00 95.75 84 ASP A CA 1
ATOM 657 C C . ASP A 1 84 ? -12.066 -10.812 15.070 1.00 95.75 84 ASP A C 1
ATOM 659 O O . ASP A 1 84 ? -11.054 -11.235 14.511 1.00 95.75 84 ASP A O 1
ATOM 663 N N . LYS A 1 85 ? -13.288 -11.288 14.816 1.00 95.38 85 LYS A N 1
ATOM 664 C CA . LYS A 1 85 ? -13.566 -12.371 13.867 1.00 95.38 85 LYS A CA 1
ATOM 665 C C . LYS A 1 85 ? -13.494 -11.886 12.421 1.00 95.38 85 LYS A C 1
ATOM 667 O O . LYS A 1 85 ? -12.980 -12.593 11.561 1.00 95.38 85 LYS A O 1
ATOM 672 N N . VAL A 1 86 ? -14.028 -10.696 12.154 1.00 95.25 86 VAL A N 1
ATOM 673 C CA . VAL A 1 86 ? -14.236 -10.190 10.790 1.00 95.25 86 VAL A CA 1
ATOM 674 C C . VAL A 1 86 ? -13.035 -9.392 10.285 1.00 95.25 86 VAL A C 1
ATOM 676 O O . VAL A 1 86 ? -12.677 -9.507 9.112 1.00 95.25 86 VAL A O 1
ATOM 679 N N . LEU A 1 87 ? -12.370 -8.623 11.155 1.00 96.19 87 LEU A N 1
ATOM 680 C CA . LEU A 1 87 ? -11.259 -7.757 10.760 1.00 96.19 87 LEU A CA 1
ATOM 681 C C . LEU A 1 87 ? -10.122 -8.460 9.993 1.00 96.19 87 LEU A C 1
ATOM 683 O O . LEU A 1 87 ? -9.698 -7.882 8.993 1.00 96.19 87 LEU A O 1
ATOM 687 N N . PRO A 1 88 ? -9.626 -9.663 10.361 1.00 95.56 88 PRO A N 1
ATOM 688 C CA . PRO A 1 88 ? -8.563 -10.302 9.581 1.00 95.56 88 PRO A CA 1
ATOM 689 C C . PRO A 1 88 ? -8.994 -10.574 8.137 1.00 95.56 88 PRO A C 1
ATOM 691 O O . PRO A 1 88 ? -8.229 -10.303 7.220 1.00 95.56 88 PRO A O 1
ATOM 694 N N . GLY A 1 89 ? -10.233 -11.028 7.921 1.00 94.50 89 GLY A N 1
ATOM 695 C CA . GLY A 1 89 ? -10.767 -11.251 6.575 1.00 94.50 89 GLY A CA 1
ATOM 696 C C . GLY A 1 89 ? -10.952 -9.952 5.791 1.00 94.50 89 GLY A C 1
ATOM 697 O O . GLY A 1 89 ? -10.674 -9.913 4.595 1.00 94.50 89 GLY A O 1
ATOM 698 N N . LEU A 1 90 ? -11.361 -8.872 6.468 1.00 94.62 90 LEU A N 1
ATOM 699 C CA . LEU A 1 90 ? -11.439 -7.555 5.840 1.00 94.62 90 LEU A CA 1
ATOM 700 C C . LEU A 1 90 ? -10.062 -7.048 5.426 1.00 94.62 90 LEU A C 1
ATOM 702 O O . LEU A 1 90 ? -9.976 -6.483 4.347 1.00 94.62 90 LEU A O 1
ATOM 706 N N . VAL A 1 91 ? -9.022 -7.248 6.243 1.00 95.62 91 VAL A N 1
ATOM 707 C CA . VAL A 1 91 ? -7.643 -6.787 5.993 1.00 95.62 91 VAL A CA 1
ATOM 708 C C . VAL A 1 91 ? -6.931 -7.617 4.922 1.00 95.62 91 VAL A C 1
ATOM 710 O O . VAL A 1 91 ? -6.177 -7.044 4.142 1.00 95.62 91 VAL A O 1
ATOM 713 N N . ASP A 1 92 ? -7.172 -8.931 4.858 1.00 94.62 92 ASP A N 1
ATOM 714 C CA . ASP A 1 92 ? -6.374 -9.865 4.048 1.00 94.62 92 ASP A CA 1
ATOM 715 C C . ASP A 1 92 ? -6.402 -9.592 2.539 1.00 94.62 92 ASP A C 1
ATOM 717 O O . ASP A 1 92 ? -5.452 -9.963 1.857 1.00 94.62 92 ASP A O 1
ATOM 721 N N . GLN A 1 93 ? -7.463 -8.963 2.014 1.00 89.44 93 GLN A N 1
ATOM 722 C CA . GLN A 1 93 ? -7.658 -8.701 0.578 1.00 89.44 93 GLN A CA 1
ATOM 723 C C . GLN A 1 93 ? -7.284 -9.905 -0.309 1.00 89.44 93 GLN A C 1
ATOM 725 O O . GLN A 1 93 ? -6.470 -9.791 -1.220 1.00 89.44 93 GLN A O 1
ATOM 730 N N . TYR A 1 94 ? -7.848 -11.083 -0.029 1.00 91.56 94 TYR A N 1
ATOM 731 C CA . TYR A 1 94 ? -7.538 -12.311 -0.778 1.00 91.56 94 TYR A CA 1
ATOM 732 C C . TYR A 1 94 ? -6.041 -12.694 -0.773 1.00 91.56 94 TYR A C 1
ATOM 734 O O . TYR A 1 94 ? -5.559 -13.323 -1.713 1.00 91.56 94 TYR A O 1
ATOM 742 N N . GLY A 1 95 ? -5.305 -12.330 0.279 1.00 93.25 95 GLY A N 1
ATOM 743 C CA . GLY A 1 95 ? -3.877 -12.606 0.418 1.00 93.25 95 GLY A CA 1
ATOM 744 C C . GLY A 1 95 ? -2.954 -11.559 -0.211 1.00 93.25 95 GLY A C 1
ATOM 745 O O . GLY A 1 95 ? -1.785 -11.865 -0.432 1.00 93.25 95 GLY A O 1
ATOM 746 N N . GLU A 1 96 ? -3.434 -10.342 -0.494 1.00 94.06 96 GLU A N 1
ATOM 747 C CA . GLU A 1 96 ? -2.615 -9.271 -1.079 1.00 94.06 96 GLU A CA 1
ATOM 748 C C . GLU A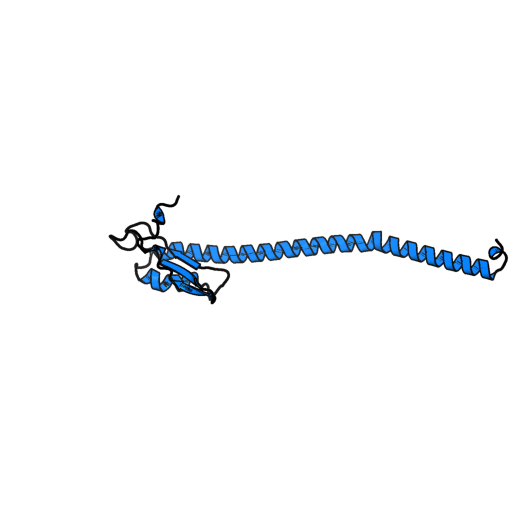 1 96 ? -1.430 -8.910 -0.167 1.00 94.06 96 GLU A C 1
ATOM 750 O O . GLU A 1 96 ? -1.595 -8.360 0.929 1.00 94.06 96 GLU A O 1
ATOM 755 N N . LEU A 1 97 ? -0.217 -9.223 -0.627 1.00 94.88 97 LEU A N 1
ATOM 756 C CA . LEU A 1 97 ? 1.026 -9.049 0.124 1.00 94.88 97 LEU A CA 1
ATOM 757 C C . LEU A 1 97 ? 1.478 -7.587 0.193 1.00 94.88 97 LEU A C 1
ATOM 759 O O . LEU A 1 97 ? 2.208 -7.229 1.119 1.00 94.88 97 LEU A O 1
ATOM 763 N N . LYS A 1 98 ? 1.023 -6.733 -0.736 1.00 93.62 98 LYS A N 1
ATOM 764 C CA . LYS A 1 98 ? 1.254 -5.278 -0.691 1.00 93.62 98 LYS A CA 1
ATOM 765 C C . LYS A 1 98 ? 0.588 -4.636 0.532 1.00 93.62 98 LYS A C 1
ATOM 767 O O . LYS A 1 98 ? 1.060 -3.612 1.024 1.00 93.62 98 LYS A O 1
ATOM 772 N N . VAL A 1 99 ? -0.459 -5.260 1.079 1.00 94.44 99 VAL A N 1
ATOM 773 C CA . VAL A 1 99 ? -1.061 -4.863 2.356 1.00 94.44 99 VAL A CA 1
ATOM 774 C C . VAL A 1 99 ? -0.322 -5.554 3.497 1.00 94.44 99 VAL A C 1
ATOM 776 O O . VAL A 1 99 ? -0.524 -6.738 3.768 1.00 94.44 99 VAL A O 1
ATOM 779 N N . PHE A 1 100 ? 0.519 -4.796 4.204 1.00 95.12 100 PHE A N 1
ATOM 780 C CA . PHE A 1 100 ? 1.248 -5.301 5.372 1.00 95.12 100 PHE A CA 1
ATOM 781 C C . PHE A 1 100 ? 0.314 -5.732 6.509 1.00 95.12 100 PHE A C 1
ATOM 783 O O . PHE A 1 100 ? 0.580 -6.709 7.203 1.00 95.12 100 PHE A O 1
ATOM 790 N N . GLY A 1 101 ? -0.766 -4.992 6.738 1.00 95.38 101 GLY A N 1
ATOM 791 C CA . GLY A 1 101 ? -1.654 -5.217 7.866 1.00 95.38 101 GLY A CA 1
ATOM 792 C C . GLY A 1 101 ? -2.662 -4.095 8.032 1.00 95.38 101 GLY A C 1
ATOM 793 O O . GLY A 1 101 ? -2.718 -3.154 7.242 1.00 95.38 101 GLY A O 1
ATOM 794 N N . GLY A 1 102 ? -3.456 -4.194 9.086 1.00 95.50 102 GLY A N 1
ATOM 795 C CA . GLY A 1 102 ? -4.520 -3.248 9.372 1.00 95.50 102 GLY A CA 1
ATOM 796 C C . GLY A 1 102 ? -5.113 -3.489 10.747 1.00 95.50 102 GLY A C 1
ATOM 797 O O . GLY A 1 102 ? -5.034 -4.586 11.310 1.00 95.50 102 GLY A O 1
ATOM 798 N N . GLY A 1 103 ? -5.681 -2.436 11.318 1.00 95.31 103 GLY A N 1
ATOM 799 C CA . GLY A 1 103 ? -6.234 -2.493 12.656 1.00 95.31 103 GLY A CA 1
ATOM 800 C C . GLY A 1 103 ? -7.285 -1.435 12.903 1.00 95.31 103 GLY A C 1
ATOM 801 O O . GLY A 1 103 ? -7.385 -0.450 12.176 1.00 95.31 103 GLY A O 1
ATOM 802 N N . ILE A 1 104 ? -8.042 -1.648 13.967 1.00 95.75 104 ILE A N 1
ATOM 803 C CA . ILE A 1 104 ? -9.000 -0.691 14.503 1.00 95.75 104 ILE A CA 1
ATOM 804 C C . ILE A 1 104 ? -8.521 -0.255 15.883 1.00 95.75 104 ILE A C 1
ATOM 806 O O . ILE A 1 104 ? -8.113 -1.083 16.704 1.00 95.75 104 ILE A O 1
ATOM 810 N N . TRP A 1 105 ? -8.568 1.052 16.125 1.00 95.19 105 TRP A N 1
ATOM 811 C CA . TRP A 1 105 ? -7.990 1.696 17.305 1.00 95.19 105 TRP A CA 1
ATOM 812 C C . TRP A 1 105 ? -9.037 2.566 18.002 1.00 95.19 105 TRP A C 1
ATOM 814 O O . TRP A 1 105 ? -9.052 3.783 17.829 1.00 95.19 105 T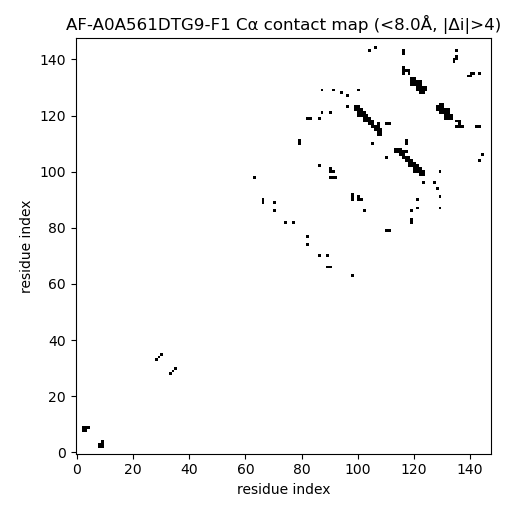RP A O 1
ATOM 824 N N . PRO A 1 106 ? -9.969 1.957 18.754 1.00 94.50 106 PRO A N 1
ATOM 825 C CA . PRO A 1 106 ? -11.064 2.684 19.378 1.00 94.50 106 PRO A CA 1
ATOM 826 C C . PRO A 1 106 ? -10.569 3.540 20.537 1.00 94.50 106 PRO A C 1
ATOM 828 O O . PRO A 1 106 ? -9.682 3.123 21.286 1.00 94.50 106 PRO A O 1
ATOM 831 N N . LEU A 1 107 ? -11.210 4.689 20.740 1.00 94.25 107 LEU A N 1
ATOM 832 C CA . LEU A 1 107 ? -11.024 5.489 21.949 1.00 94.25 107 LEU A CA 1
ATOM 833 C C . LEU A 1 107 ? -11.372 4.678 23.219 1.00 94.25 107 LEU A C 1
ATOM 835 O O . LEU A 1 107 ? -12.119 3.690 23.139 1.00 94.25 107 LEU A O 1
ATOM 839 N N . PRO A 1 108 ? -10.876 5.094 24.401 1.00 95.75 108 PRO A N 1
ATOM 840 C CA . PRO A 1 108 ? -11.178 4.431 25.665 1.00 95.75 108 PRO A CA 1
ATOM 841 C C . PRO A 1 108 ? -12.675 4.201 25.874 1.00 95.75 108 PRO A C 1
ATOM 843 O O . PRO A 1 108 ? -13.504 5.057 25.556 1.00 95.75 108 PRO A O 1
ATOM 846 N N . ASN A 1 109 ? -13.019 3.045 26.445 1.00 94.25 109 ASN A N 1
ATOM 847 C CA . ASN A 1 109 ? -14.392 2.634 26.758 1.00 94.25 109 ASN A CA 1
ATOM 848 C C . ASN A 1 109 ? -15.341 2.454 25.557 1.00 94.25 109 ASN A C 1
ATOM 850 O O . ASN A 1 109 ? -16.469 2.022 25.771 1.00 94.25 109 ASN A O 1
ATOM 854 N N . GLN A 1 110 ? -14.916 2.720 24.315 1.00 93.00 110 GLN A N 1
ATOM 855 C CA . GLN A 1 110 ? -15.793 2.576 23.142 1.00 93.00 110 GLN A CA 1
ATOM 856 C C . GLN A 1 110 ? -16.031 1.119 22.763 1.00 93.00 110 GLN A C 1
ATOM 858 O O . GLN A 1 110 ? -17.108 0.754 22.308 1.00 93.00 110 GLN A O 1
ATOM 863 N N . ARG A 1 111 ? -15.018 0.272 22.958 1.00 92.94 111 ARG A N 1
ATOM 864 C CA . ARG A 1 111 ? -15.096 -1.138 22.574 1.00 92.94 111 ARG A CA 1
ATOM 865 C C . ARG A 1 111 ? -15.465 -2.066 23.727 1.00 92.94 111 ARG A C 1
ATOM 867 O O . ARG A 1 111 ? -16.154 -3.064 23.532 1.00 92.94 111 ARG A O 1
ATOM 874 N N . THR A 1 112 ? -14.969 -1.771 24.924 1.00 95.12 112 THR A N 1
ATOM 875 C CA . THR A 1 112 ? -15.320 -2.488 26.153 1.00 95.12 112 THR A CA 1
ATOM 876 C C . THR A 1 112 ? -15.330 -1.491 27.304 1.00 95.12 112 THR A C 1
ATOM 878 O O . THR A 1 112 ? -14.293 -0.866 27.550 1.00 95.12 112 THR A O 1
ATOM 881 N N . PRO A 1 113 ? -16.462 -1.328 28.009 1.00 94.56 113 PRO A N 1
ATOM 882 C CA . PRO A 1 113 ? -16.535 -0.453 29.172 1.00 94.56 113 PRO A CA 1
ATOM 883 C C . PRO A 1 113 ? -15.488 -0.823 30.230 1.00 94.56 113 PRO A C 1
ATOM 885 O O . PRO A 1 113 ? -15.301 -1.999 30.540 1.00 94.56 113 PRO A O 1
ATOM 888 N N . GLY A 1 114 ? -14.791 0.176 30.774 1.00 95.44 114 GLY A N 1
ATOM 889 C CA . GLY A 1 114 ? -13.745 -0.014 31.785 1.00 95.44 114 GLY A CA 1
ATOM 890 C C . GLY A 1 114 ? -12.379 -0.427 31.230 1.00 95.44 114 GLY A C 1
ATOM 891 O O . GLY A 1 114 ? -11.455 -0.649 32.011 1.00 95.44 114 GLY A O 1
ATOM 892 N N . ARG A 1 115 ? -12.218 -0.523 29.901 1.00 93.69 115 ARG A N 1
ATOM 893 C CA . ARG A 1 115 ? -10.944 -0.859 29.254 1.00 93.69 115 ARG A CA 1
ATOM 894 C C . ARG A 1 115 ? -10.430 0.310 28.415 1.00 93.69 115 ARG A C 1
ATOM 896 O O . ARG A 1 115 ? -11.076 0.743 27.461 1.00 93.69 115 ARG A O 1
ATOM 903 N N . ASN A 1 116 ? -9.227 0.773 28.750 1.00 93.25 116 ASN A N 1
ATOM 904 C CA . ASN A 1 116 ? -8.594 1.911 28.078 1.00 93.25 116 ASN A CA 1
ATOM 905 C C . ASN A 1 116 ? -8.007 1.538 26.709 1.00 93.25 116 ASN A C 1
ATOM 907 O O . ASN A 1 116 ? -8.235 2.247 25.736 1.00 93.25 116 ASN A O 1
ATOM 911 N N . LYS A 1 117 ? -7.281 0.413 26.625 1.00 95.31 117 LYS A N 1
ATOM 912 C CA . LYS A 1 117 ? -6.655 -0.088 25.390 1.00 95.31 117 LYS A CA 1
ATOM 913 C C . LYS A 1 117 ? -7.359 -1.358 24.928 1.00 95.31 117 LYS A C 1
ATOM 915 O O . LYS A 1 117 ? -7.261 -2.395 25.592 1.00 95.31 117 LYS A O 1
ATOM 920 N N . HIS A 1 118 ? -8.101 -1.261 23.827 1.00 96.19 118 HIS A N 1
ATOM 921 C CA . HIS A 1 118 ? -8.768 -2.407 23.210 1.00 96.19 118 HIS A CA 1
ATOM 922 C C . HIS A 1 118 ? -8.777 -2.292 21.678 1.00 96.19 118 HIS A C 1
ATOM 924 O O . HIS A 1 118 ? -9.823 -2.199 21.040 1.00 96.19 118 HIS A O 1
ATOM 930 N N . SER A 1 119 ? -7.597 -2.296 21.070 1.00 95.69 119 SER A N 1
ATOM 931 C CA . SER A 1 119 ? -7.447 -2.354 19.617 1.00 95.69 119 SER A CA 1
ATOM 932 C C . SER A 1 119 ? -7.517 -3.792 19.099 1.00 95.69 119 SER A C 1
ATOM 934 O O . SER A 1 119 ? -7.306 -4.754 19.841 1.00 95.69 119 SER A O 1
ATOM 936 N N . THR A 1 120 ? -7.810 -3.948 17.813 1.00 96.81 120 THR A N 1
ATOM 937 C CA . THR A 1 120 ? -7.535 -5.191 17.078 1.00 96.81 120 THR A CA 1
ATOM 938 C C . THR A 1 120 ? -6.575 -4.831 15.971 1.00 96.81 120 THR A C 1
ATOM 940 O O . THR A 1 120 ? -6.891 -3.967 15.160 1.00 96.81 120 THR A O 1
ATOM 943 N N . PHE A 1 121 ? -5.412 -5.472 15.931 1.00 96.81 121 PHE A N 1
ATOM 944 C CA . PHE A 1 121 ? -4.408 -5.219 14.908 1.00 96.81 121 PHE A CA 1
ATOM 945 C C . PHE A 1 121 ? -3.867 -6.542 14.376 1.00 96.81 121 PHE A C 1
ATOM 947 O O . PHE A 1 121 ? -3.458 -7.412 15.146 1.00 96.81 121 PHE A O 1
ATOM 954 N N . TRP A 1 122 ? -3.876 -6.679 13.054 1.00 97.50 122 TRP A N 1
ATOM 955 C CA . TRP A 1 122 ? -3.332 -7.821 12.332 1.00 97.50 122 TRP A CA 1
ATOM 956 C C . TRP A 1 122 ? -2.249 -7.337 11.379 1.00 97.50 122 TRP A C 1
ATOM 958 O O . TRP A 1 122 ? -2.388 -6.290 10.749 1.00 97.50 122 TRP A O 1
ATOM 968 N N . HIS A 1 123 ? -1.177 -8.108 11.266 1.00 97.06 123 HIS A N 1
ATOM 969 C CA . HIS A 1 123 ? -0.081 -7.833 10.344 1.00 97.06 123 HIS A CA 1
ATOM 970 C C . HIS A 1 123 ? 0.436 -9.130 9.743 1.00 97.06 123 HIS A C 1
ATOM 972 O O . HIS A 1 123 ? 0.240 -10.198 10.320 1.00 97.06 123 HIS A O 1
ATOM 978 N N . ARG A 1 124 ? 1.081 -9.043 8.585 1.00 97.31 124 ARG A N 1
ATOM 979 C CA . ARG A 1 124 ? 1.723 -10.182 7.945 1.00 97.31 124 ARG A CA 1
ATOM 980 C C . ARG A 1 124 ? 3.041 -10.493 8.650 1.00 97.31 124 ARG A C 1
ATOM 982 O O . ARG A 1 124 ? 3.852 -9.599 8.893 1.00 97.31 124 ARG A O 1
ATOM 989 N N . ASP A 1 125 ? 3.237 -11.761 8.986 1.00 95.94 125 ASP A N 1
ATOM 990 C CA . ASP A 1 125 ? 4.525 -12.270 9.452 1.00 95.94 125 ASP A CA 1
ATOM 991 C C . ASP A 1 125 ? 5.499 -12.494 8.277 1.00 95.94 125 ASP A C 1
ATOM 993 O O . ASP A 1 125 ? 5.194 -12.204 7.119 1.00 95.94 125 ASP A O 1
ATOM 997 N N . GLY A 1 126 ? 6.684 -13.045 8.560 1.00 95.00 126 GLY A N 1
ATOM 998 C CA . GLY A 1 126 ? 7.689 -13.344 7.531 1.00 95.00 126 GLY A CA 1
ATOM 999 C C . GLY A 1 126 ? 7.255 -14.370 6.473 1.00 95.00 126 GLY A C 1
ATOM 1000 O O . GLY A 1 126 ? 7.939 -14.514 5.465 1.00 95.00 126 GLY A O 1
ATOM 1001 N N . SER A 1 127 ? 6.134 -15.071 6.676 1.00 95.19 127 SER A N 1
ATOM 1002 C CA . SER A 1 127 ? 5.527 -15.975 5.691 1.00 95.19 127 SER A CA 1
ATOM 1003 C C . SER A 1 127 ? 4.418 -15.315 4.861 1.00 95.19 127 SER A C 1
ATOM 1005 O O . SER A 1 127 ? 3.836 -15.963 3.994 1.00 95.19 127 SER A O 1
ATOM 1007 N N . GLY A 1 128 ? 4.107 -14.039 5.116 1.00 94.94 128 GLY A N 1
ATOM 1008 C CA . GLY A 1 128 ? 3.015 -13.318 4.461 1.00 94.94 128 GLY A CA 1
ATOM 1009 C C . GLY A 1 128 ? 1.636 -13.599 5.066 1.00 94.94 128 GLY A C 1
ATOM 1010 O O . GLY A 1 128 ? 0.630 -13.090 4.568 1.00 94.94 128 GLY A O 1
ATOM 1011 N N . LYS A 1 129 ? 1.549 -14.383 6.146 1.00 95.94 129 LYS A N 1
ATOM 1012 C CA . LYS A 1 129 ? 0.276 -14.731 6.785 1.00 95.94 129 LYS A CA 1
ATOM 1013 C C . LYS A 1 129 ? -0.114 -13.682 7.820 1.00 95.94 129 LYS A C 1
ATOM 1015 O O . LYS A 1 129 ? 0.722 -13.263 8.615 1.00 95.94 129 LYS A O 1
ATOM 1020 N N . LEU A 1 130 ? -1.393 -13.301 7.856 1.00 97.44 130 LEU A N 1
ATOM 1021 C CA . LEU A 1 130 ? -1.905 -12.429 8.911 1.00 97.44 130 LEU A CA 1
ATOM 1022 C C . LEU A 1 130 ? -1.830 -13.106 10.285 1.00 97.44 130 LEU A C 1
ATOM 1024 O O . LEU A 1 130 ? -2.391 -14.183 10.509 1.00 97.44 130 LEU A O 1
ATOM 1028 N N . VAL A 1 131 ? -1.183 -12.416 11.219 1.00 97.38 131 VAL A N 1
ATOM 1029 C CA . VAL A 1 131 ? -1.081 -12.763 12.633 1.00 97.38 131 VAL A CA 1
ATOM 1030 C C . VAL A 1 131 ? -1.508 -11.577 13.496 1.00 97.38 131 VAL A C 1
ATOM 1032 O O . VAL A 1 131 ? -1.265 -10.408 13.176 1.00 97.38 131 VAL A O 1
ATOM 1035 N N . VAL A 1 132 ? -2.182 -11.881 14.603 1.00 97.12 132 VAL A N 1
ATOM 1036 C CA . VAL A 1 132 ? -2.658 -10.867 15.544 1.00 97.12 132 VAL A CA 1
ATOM 1037 C C . VAL A 1 132 ? -1.487 -10.273 16.323 1.00 97.12 132 VAL A C 1
ATOM 1039 O O . VAL A 1 132 ? -0.586 -10.984 16.767 1.00 97.12 132 VAL A O 1
ATOM 1042 N N . ASN A 1 133 ? -1.514 -8.960 16.522 1.00 96.44 133 ASN A N 1
ATOM 1043 C CA . ASN A 1 133 ? -0.595 -8.253 17.400 1.00 96.44 133 ASN A CA 1
ATOM 1044 C C . ASN A 1 133 ? -1.339 -7.806 18.664 1.00 96.44 133 ASN A C 1
ATOM 1046 O O . ASN A 1 133 ? -2.291 -7.028 18.608 1.00 96.44 133 ASN A O 1
ATOM 1050 N N . THR A 1 134 ? -0.882 -8.290 19.815 1.00 96.25 134 THR A N 1
ATOM 1051 C CA . THR A 1 134 ? -1.478 -7.993 21.124 1.00 96.25 134 THR A CA 1
ATOM 1052 C C . THR A 1 134 ? -0.692 -6.960 21.927 1.00 96.25 134 THR A C 1
ATOM 1054 O O . THR A 1 134 ? -1.170 -6.526 22.975 1.00 96.25 134 THR A 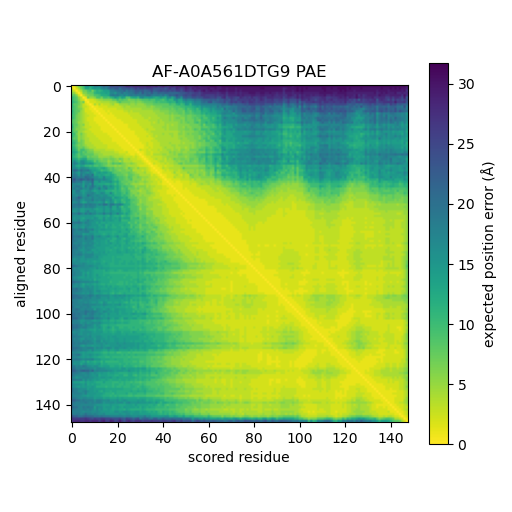O 1
ATOM 1057 N N . PHE A 1 135 ? 0.480 -6.526 21.444 1.00 95.50 135 PHE A N 1
ATOM 1058 C CA . PHE A 1 135 ? 1.365 -5.602 22.158 1.00 95.50 135 PHE A CA 1
ATOM 1059 C C . PHE A 1 135 ? 0.636 -4.312 22.530 1.00 95.50 135 PHE A C 1
ATOM 1061 O O . PHE A 1 135 ? 0.678 -3.884 23.677 1.00 95.50 135 PHE A O 1
ATOM 1068 N N . TRP A 1 136 ? -0.129 -3.747 21.604 1.00 94.56 136 TRP A N 1
ATOM 1069 C CA . TRP A 1 136 ? -0.833 -2.480 21.805 1.00 94.56 136 TRP A CA 1
ATOM 1070 C C . TRP A 1 136 ? -1.971 -2.513 22.829 1.00 94.56 136 TRP A C 1
ATOM 1072 O O . TRP A 1 136 ? -2.452 -1.467 23.256 1.00 94.56 136 TRP A O 1
ATOM 1082 N N . ASN A 1 137 ? -2.364 -3.709 23.262 1.00 95.50 137 ASN A N 1
ATOM 1083 C CA . ASN A 1 137 ? -3.320 -3.923 24.340 1.00 95.50 137 ASN A CA 1
ATOM 1084 C C . ASN A 1 137 ? -2.655 -4.247 25.687 1.00 95.50 137 ASN A C 1
ATOM 1086 O O . ASN A 1 137 ? -3.366 -4.417 26.674 1.00 95.50 137 ASN A O 1
ATOM 1090 N N . SER A 1 138 ? -1.326 -4.364 25.730 1.00 95.88 138 SER A N 1
ATOM 1091 C CA . SER A 1 138 ? -0.556 -4.700 26.933 1.00 95.88 138 SER A CA 1
ATOM 1092 C C . SER A 1 138 ? -0.212 -3.463 27.762 1.00 95.88 138 SER A C 1
ATOM 1094 O O . SER A 1 138 ? -0.152 -2.359 27.219 1.00 95.88 138 SER A O 1
ATOM 1096 N N . ASP A 1 139 ? 0.056 -3.633 29.060 1.00 94.12 139 ASP A N 1
ATOM 1097 C CA . ASP A 1 139 ? 0.412 -2.528 29.964 1.00 94.12 139 ASP A CA 1
ATOM 1098 C C . ASP A 1 139 ? 1.629 -1.711 29.494 1.00 94.12 139 ASP A C 1
ATOM 1100 O O . ASP A 1 139 ? 1.517 -0.485 29.503 1.00 94.12 139 ASP A O 1
ATOM 1104 N N . PRO A 1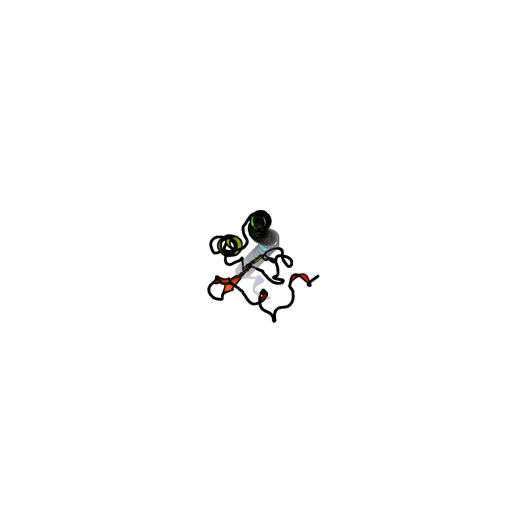 140 ? 2.732 -2.323 29.000 1.00 95.00 140 PRO A N 1
ATOM 1105 C CA . PRO A 1 140 ? 3.905 -1.577 28.537 1.00 95.00 140 PRO A CA 1
ATOM 1106 C C . PRO A 1 140 ? 3.673 -0.686 27.312 1.00 95.00 140 PRO A C 1
ATOM 1108 O O . PRO A 1 140 ? 4.461 0.228 27.076 1.00 95.00 140 PRO A O 1
ATOM 1111 N N . ALA A 1 141 ? 2.645 -0.953 26.500 1.00 94.38 141 ALA A N 1
ATOM 1112 C CA . ALA A 1 141 ? 2.396 -0.149 25.309 1.00 94.38 141 ALA A CA 1
ATOM 1113 C C . ALA A 1 141 ? 1.890 1.254 25.681 1.00 94.38 141 ALA A C 1
ATOM 1115 O O . ALA A 1 141 ? 1.025 1.380 26.556 1.00 94.38 141 ALA A O 1
ATOM 1116 N N . PRO A 1 142 ? 2.359 2.312 24.998 1.00 93.75 142 PRO A N 1
ATOM 1117 C CA . PRO A 1 142 ? 1.819 3.643 25.211 1.00 93.75 142 PRO A CA 1
ATOM 1118 C C . PRO A 1 142 ? 0.348 3.694 24.786 1.00 93.75 142 PRO A C 1
ATOM 1120 O O . PRO A 1 142 ? -0.136 2.873 24.000 1.00 93.75 142 PRO A O 1
ATOM 1123 N N . ASN A 1 143 ? -0.369 4.685 25.298 1.00 94.06 143 ASN A N 1
ATOM 1124 C CA . ASN A 1 143 ? -1.728 4.958 24.865 1.00 94.06 143 ASN A CA 1
ATOM 1125 C C . ASN A 1 143 ? -1.704 5.464 23.419 1.00 94.06 143 ASN A C 1
ATOM 1127 O O . ASN A 1 143 ? -1.165 6.529 23.127 1.00 94.06 143 ASN A O 1
ATOM 1131 N N . TYR A 1 144 ? -2.295 4.703 22.502 1.00 91.62 144 TYR A N 1
ATOM 1132 C CA . TYR A 1 144 ? -2.355 5.070 21.084 1.00 91.62 144 TYR A CA 1
ATOM 1133 C C . TYR A 1 144 ? -3.245 6.294 20.818 1.00 91.62 144 TYR A C 1
ATOM 1135 O O . TYR A 1 144 ? -3.085 6.959 19.805 1.00 91.62 144 TYR A O 1
ATOM 1143 N N . TYR A 1 145 ? -4.167 6.605 21.731 1.00 90.69 145 TYR A N 1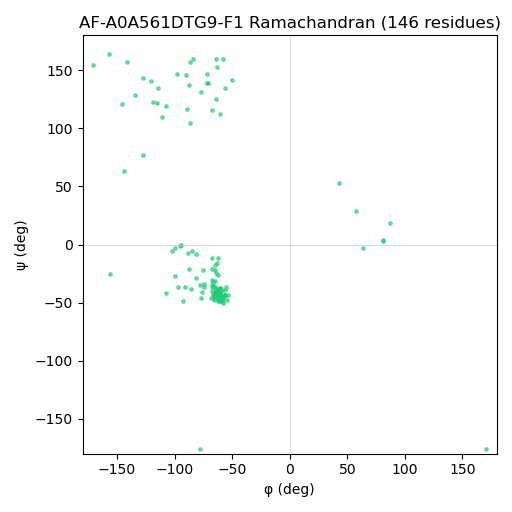
ATOM 1144 C CA . TYR A 1 145 ? -5.064 7.759 21.647 1.00 90.69 145 TYR A CA 1
ATOM 1145 C C . TYR A 1 145 ? -4.450 9.058 22.192 1.00 90.69 145 TYR A C 1
ATOM 1147 O O . TYR A 1 145 ? -5.072 10.107 22.068 1.00 90.69 145 TYR A O 1
ATOM 1155 N N . ASP A 1 146 ? -3.248 8.998 22.771 1.00 91.44 146 ASP A N 1
ATOM 1156 C CA . ASP A 1 146 ? -2.518 10.180 23.249 1.00 91.44 146 ASP A CA 1
ATOM 1157 C C . ASP A 1 146 ? -1.529 10.715 22.189 1.00 91.44 146 ASP A C 1
ATOM 1159 O O . ASP A 1 146 ? -0.823 11.691 22.434 1.00 91.44 146 ASP A O 1
ATOM 1163 N N . GLN A 1 147 ? -1.446 10.076 21.014 1.00 73.56 147 GLN A N 1
ATOM 1164 C CA . GLN A 1 147 ? -0.543 10.469 19.929 1.00 73.56 147 GLN A CA 1
ATOM 1165 C C . GLN A 1 147 ? -1.241 11.492 19.017 1.00 73.56 147 GLN A C 1
ATOM 1167 O O . GLN A 1 147 ? -2.255 11.168 18.398 1.00 73.56 147 GLN A O 1
ATOM 1172 N N . SER A 1 148 ? -0.708 12.719 18.958 1.00 52.16 148 SER A N 1
ATOM 1173 C CA . SER A 1 148 ? -1.164 13.826 18.096 1.00 52.16 148 SER A CA 1
ATOM 1174 C C . SER A 1 148 ? -0.179 14.126 16.978 1.00 52.16 148 SER A C 1
ATOM 1176 O O . SER A 1 148 ? 1.024 14.220 17.322 1.00 52.16 148 SER A O 1
#